Protein AF-A0A6C0K4U2-F1 (afdb_monomer_lite)

Secondary structure (DSSP, 8-state):
-----HHHHHHHHHHHHHHHHHHHHHHHHHHHHHHH----HHHHHHHHHHHHHHHHHHHHHHTSHHHHHHHHHHHHHTT--HHHHHHHHHHHHHHHHHHHHHHHHHHHHHHHHTSPPHHHHHHHHHHHHHHHHHHHHHHHHHHHHS------

pLDDT: mean 81.61, std 10.6, range [43.22, 92.5]

Structure (mmCIF, N/CA/C/O backbone):
data_AF-A0A6C0K4U2-F1
#
_entry.id   AF-A0A6C0K4U2-F1
#
loop_
_atom_site.group_PDB
_atom_site.id
_atom_site.type_symbol
_atom_site.label_atom_id
_atom_site.label_alt_id
_atom_site.label_comp_id
_atom_site.label_asym_id
_atom_site.label_entity_id
_atom_site.label_seq_id
_atom_site.pdbx_PDB_ins_code
_atom_site.Cartn_x
_atom_site.Cartn_y
_atom_site.Cartn_z
_atom_site.occupancy
_atom_site.B_iso_or_equiv
_atom_site.auth_seq_id
_atom_site.auth_comp_id
_atom_site.auth_asym_id
_atom_site.auth_atom_id
_atom_site.pdbx_PDB_model_nu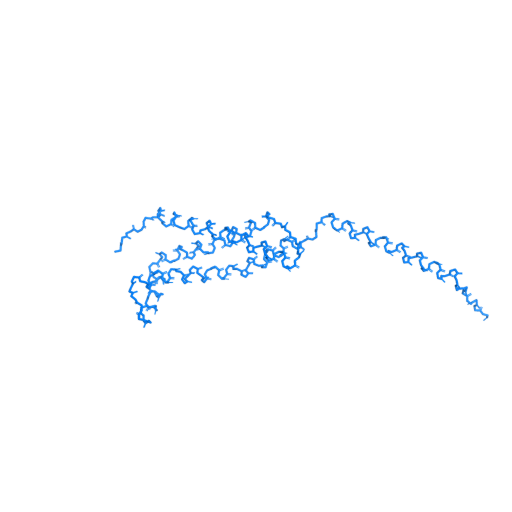m
ATOM 1 N N . MET A 1 1 ? -20.930 -1.351 25.013 1.00 47.12 1 MET A N 1
ATOM 2 C CA . MET A 1 1 ? -20.300 -1.324 23.675 1.00 47.12 1 MET A CA 1
ATOM 3 C C . MET A 1 1 ? -21.421 -1.109 22.679 1.00 47.12 1 MET A C 1
ATOM 5 O O . MET A 1 1 ? -22.232 -2.008 22.510 1.00 47.12 1 MET A O 1
ATOM 9 N N . ASN A 1 2 ? -21.553 0.102 22.137 1.00 47.53 2 ASN A N 1
ATOM 10 C CA . ASN A 1 2 ? -22.604 0.400 21.166 1.00 47.53 2 ASN A CA 1
ATOM 11 C C . ASN A 1 2 ? -22.349 -0.446 19.919 1.00 47.53 2 ASN A C 1
ATOM 13 O O . ASN A 1 2 ? -21.219 -0.481 19.434 1.00 47.53 2 ASN A O 1
ATOM 17 N N . ALA A 1 3 ? -23.369 -1.160 19.447 1.00 55.25 3 ALA A N 1
ATOM 18 C CA . ALA A 1 3 ? -23.303 -1.905 18.202 1.00 55.25 3 ALA A CA 1
ATOM 19 C C . ALA A 1 3 ? -23.019 -0.908 17.071 1.00 55.25 3 ALA A C 1
ATOM 21 O O . ALA A 1 3 ? -23.908 -0.182 16.631 1.00 55.25 3 ALA A O 1
ATOM 22 N N . VAL A 1 4 ? -21.758 -0.816 16.650 1.00 64.75 4 VAL A N 1
ATOM 23 C CA . VAL A 1 4 ? -21.395 -0.064 15.454 1.00 64.75 4 VAL A CA 1
ATOM 24 C C . VAL A 1 4 ? -22.045 -0.806 14.295 1.00 64.75 4 VAL A C 1
ATOM 26 O O . VAL A 1 4 ? -21.757 -1.978 14.058 1.00 64.75 4 VAL A O 1
ATOM 29 N N . SER A 1 5 ? -22.993 -0.147 13.632 1.00 77.75 5 SER A N 1
ATOM 30 C CA . SER A 1 5 ? -23.714 -0.738 12.511 1.00 77.75 5 SER A CA 1
ATOM 31 C C . SER A 1 5 ? -22.734 -1.113 11.401 1.00 77.75 5 SER A C 1
ATOM 33 O O . SER A 1 5 ? -21.769 -0.389 11.142 1.00 77.75 5 SER A O 1
ATOM 35 N N . ILE A 1 6 ? -23.017 -2.208 10.694 1.00 76.19 6 ILE A N 1
ATOM 36 C CA . ILE A 1 6 ? -22.279 -2.624 9.491 1.00 76.19 6 ILE A CA 1
ATOM 37 C C . ILE A 1 6 ? -22.181 -1.456 8.494 1.00 76.19 6 ILE A C 1
ATOM 39 O O . ILE A 1 6 ? -21.144 -1.269 7.862 1.00 76.19 6 ILE A O 1
ATOM 43 N N . ALA A 1 7 ? -23.215 -0.609 8.426 1.00 79.75 7 ALA A N 1
ATOM 44 C CA . ALA A 1 7 ? -23.221 0.594 7.599 1.00 79.75 7 ALA A CA 1
ATOM 45 C C . ALA A 1 7 ? -22.120 1.596 7.991 1.00 79.75 7 ALA A C 1
ATOM 47 O O . ALA A 1 7 ? -21.488 2.186 7.122 1.00 79.75 7 ALA A O 1
ATOM 48 N N . THR A 1 8 ? -21.844 1.767 9.285 1.00 80.75 8 THR A N 1
ATOM 49 C CA . THR A 1 8 ? -20.785 2.661 9.778 1.00 80.75 8 THR A CA 1
ATOM 50 C C . THR A 1 8 ? -19.400 2.085 9.494 1.00 80.75 8 THR A C 1
ATOM 52 O O . THR A 1 8 ? -18.509 2.820 9.075 1.00 80.75 8 THR A O 1
ATOM 55 N N . ILE A 1 9 ? -19.227 0.768 9.654 1.00 80.50 9 ILE A N 1
ATOM 56 C CA . ILE A 1 9 ? -17.968 0.083 9.320 1.00 80.50 9 ILE A CA 1
ATOM 57 C C . ILE A 1 9 ? -17.676 0.230 7.825 1.00 80.50 9 ILE A C 1
ATOM 59 O O . ILE A 1 9 ? -16.553 0.575 7.461 1.00 80.50 9 ILE A O 1
ATOM 63 N N . ALA A 1 10 ? -18.686 0.031 6.975 1.00 82.75 10 ALA A N 1
ATOM 64 C CA . ALA A 1 10 ? -18.567 0.178 5.530 1.00 82.75 10 ALA A CA 1
ATOM 65 C C . ALA A 1 10 ? -18.331 1.636 5.103 1.00 82.75 10 ALA A C 1
ATOM 67 O O . ALA A 1 10 ? -17.493 1.877 4.243 1.00 82.75 10 ALA A O 1
ATOM 68 N N . ALA A 1 11 ? -19.013 2.611 5.714 1.00 86.12 11 ALA A N 1
ATOM 69 C CA . ALA A 1 11 ? -18.851 4.026 5.376 1.00 86.12 11 ALA A CA 1
ATOM 70 C C . ALA A 1 11 ? -17.456 4.554 5.745 1.00 86.12 11 ALA A C 1
ATOM 72 O O . ALA A 1 11 ? -16.776 5.150 4.911 1.00 86.12 11 ALA A O 1
ATOM 73 N N . VAL A 1 12 ? -16.999 4.294 6.976 1.00 86.56 12 VAL A N 1
ATOM 74 C CA . VAL A 1 12 ? -15.66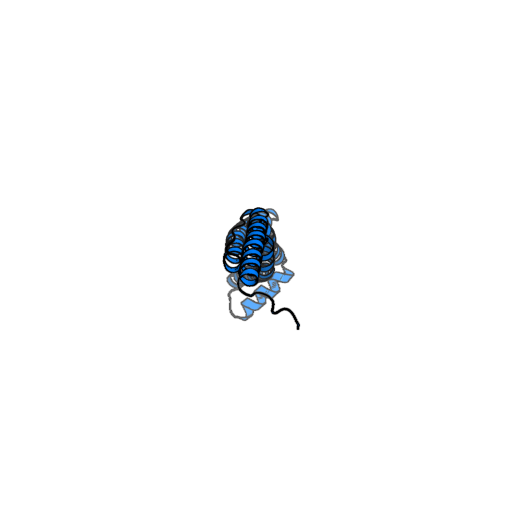1 4.713 7.427 1.00 86.56 12 VAL A CA 1
ATOM 75 C C . VAL A 1 12 ? -14.579 3.931 6.686 1.00 86.56 12 VAL A C 1
ATOM 77 O O . VAL A 1 12 ? -13.611 4.522 6.214 1.00 86.56 12 VAL A O 1
ATOM 80 N N . GLY A 1 13 ? -14.776 2.623 6.504 1.00 86.31 13 GLY A N 1
ATOM 81 C CA . GLY A 1 13 ? -13.874 1.785 5.721 1.00 86.31 13 GLY A CA 1
ATOM 82 C C . GLY A 1 13 ? -13.759 2.263 4.275 1.00 86.31 13 GLY A C 1
ATOM 83 O O . GLY A 1 13 ? -12.653 2.378 3.764 1.00 86.31 13 GLY A O 1
ATOM 84 N N . GLY A 1 14 ? -14.872 2.620 3.634 1.00 88.88 14 GLY A N 1
ATOM 85 C CA . GLY A 1 14 ? -14.881 3.190 2.287 1.00 88.88 14 GLY A CA 1
ATOM 86 C C . GLY A 1 14 ? -14.119 4.514 2.201 1.00 88.88 14 GLY A C 1
ATOM 87 O O . GLY A 1 14 ? -13.352 4.718 1.264 1.00 88.88 14 GLY A O 1
ATOM 88 N N . GLY A 1 15 ? -14.256 5.382 3.209 1.00 90.12 15 GLY A N 1
ATOM 89 C CA . GLY A 1 15 ? -13.468 6.614 3.309 1.00 90.12 15 GLY A CA 1
ATOM 90 C C . GLY A 1 15 ? -11.964 6.351 3.438 1.00 90.12 15 GLY A C 1
ATOM 91 O O . GLY A 1 15 ? -11.169 6.958 2.722 1.00 90.12 15 GLY A O 1
ATOM 92 N N . ILE A 1 16 ? -11.575 5.400 4.295 1.00 89.38 16 ILE A N 1
ATOM 93 C CA . ILE A 1 16 ? -10.180 4.954 4.436 1.00 89.38 16 ILE A CA 1
ATOM 94 C C . ILE A 1 16 ? -9.676 4.399 3.100 1.00 89.38 16 ILE A C 1
ATOM 96 O O . ILE A 1 16 ? -8.624 4.814 2.626 1.00 89.38 16 ILE A O 1
ATOM 100 N N . TYR A 1 17 ? -10.444 3.522 2.454 1.00 91.75 17 TYR A N 1
ATOM 101 C CA . TYR A 1 17 ? -10.087 2.961 1.155 1.00 91.75 17 TYR A CA 1
ATOM 102 C C . TYR A 1 17 ? -9.831 4.057 0.119 1.00 91.75 17 TYR A C 1
ATOM 104 O O . TYR A 1 17 ? -8.793 4.030 -0.527 1.00 91.75 17 TYR A O 1
ATOM 112 N N . LEU A 1 18 ? -10.719 5.048 -0.014 1.00 92.12 18 LEU A N 1
ATOM 113 C CA . LEU A 1 18 ? -10.550 6.133 -0.988 1.00 92.12 18 LEU A CA 1
ATOM 114 C C . LEU A 1 18 ? -9.316 6.998 -0.704 1.00 92.12 18 LEU A C 1
ATOM 116 O O . LEU A 1 18 ? -8.603 7.375 -1.634 1.00 92.12 18 LEU A O 1
ATOM 120 N N . LEU A 1 19 ? -9.041 7.291 0.568 1.00 92.50 19 LEU A N 1
ATOM 121 C CA . LEU A 1 19 ? -7.873 8.076 0.966 1.00 92.50 19 LEU A CA 1
ATOM 122 C C . LEU A 1 19 ? -6.571 7.336 0.638 1.00 92.50 19 LEU A C 1
ATOM 124 O O . LEU A 1 19 ? -5.663 7.904 0.028 1.00 92.50 19 LEU A O 1
ATOM 128 N N . PHE A 1 20 ? -6.493 6.055 0.999 1.00 91.62 20 PHE A N 1
ATOM 129 C CA . PHE A 1 20 ? -5.329 5.228 0.700 1.00 91.62 20 PHE A CA 1
ATOM 130 C C . PHE A 1 20 ? -5.233 4.897 -0.790 1.00 91.62 20 PHE A C 1
ATOM 132 O O . PHE A 1 20 ? -4.142 4.868 -1.333 1.00 91.62 20 PHE A O 1
ATOM 139 N N . PHE A 1 21 ? -6.339 4.753 -1.507 1.00 92.50 21 PHE A N 1
ATOM 140 C CA . PHE A 1 21 ? -6.323 4.624 -2.960 1.00 92.50 21 PHE A CA 1
ATOM 141 C C . PHE A 1 21 ? -5.660 5.842 -3.623 1.00 92.50 21 PHE A C 1
ATOM 143 O O . PHE A 1 21 ? -4.743 5.684 -4.427 1.00 92.50 21 PHE A O 1
ATOM 150 N N . GLY A 1 22 ? -6.042 7.061 -3.225 1.00 91.94 22 GLY A N 1
ATOM 151 C CA . GLY A 1 22 ? -5.425 8.290 -3.735 1.00 91.94 22 GLY A CA 1
ATOM 152 C C . GLY A 1 22 ? -3.927 8.389 -3.423 1.00 91.94 22 GLY A C 1
ATOM 153 O O . GLY A 1 22 ? -3.126 8.683 -4.312 1.00 91.94 22 GLY A O 1
ATOM 154 N N . LEU A 1 23 ? -3.529 8.083 -2.183 1.00 92.44 23 LEU A N 1
ATOM 155 C CA . LEU A 1 23 ? -2.111 8.023 -1.800 1.00 92.44 23 LEU A CA 1
ATOM 156 C C . LEU A 1 23 ? -1.351 6.933 -2.567 1.00 92.44 23 LEU A C 1
ATOM 158 O O . LEU A 1 23 ? -0.212 7.144 -2.973 1.00 92.44 23 LEU A O 1
ATOM 162 N N . GLY A 1 24 ? -1.989 5.788 -2.805 1.00 89.94 24 GLY A N 1
ATOM 163 C CA . GLY A 1 24 ? -1.425 4.661 -3.536 1.00 89.94 24 GLY A CA 1
ATOM 164 C C . GLY A 1 24 ? -1.089 5.021 -4.975 1.00 89.94 24 GLY A C 1
ATOM 165 O O . GLY A 1 24 ? -0.020 4.649 -5.448 1.00 89.94 24 GLY A O 1
ATOM 166 N N . ILE A 1 25 ? -1.942 5.808 -5.641 1.00 91.38 25 ILE A N 1
ATOM 167 C CA . ILE A 1 25 ? -1.667 6.319 -6.992 1.00 91.38 25 ILE A CA 1
ATOM 168 C C . ILE A 1 25 ? -0.409 7.189 -6.971 1.00 91.38 25 ILE A C 1
ATOM 170 O O . ILE A 1 25 ? 0.490 6.991 -7.787 1.00 91.38 25 ILE A O 1
ATOM 174 N N . ALA A 1 26 ? -0.316 8.123 -6.020 1.00 91.31 26 ALA A N 1
ATOM 175 C CA . ALA A 1 26 ? 0.845 8.999 -5.900 1.00 91.31 26 ALA A CA 1
ATOM 176 C C . ALA A 1 26 ? 2.137 8.202 -5.647 1.00 91.31 26 ALA A C 1
ATOM 178 O O . ALA A 1 26 ? 3.155 8.468 -6.286 1.00 91.31 26 ALA A O 1
ATOM 179 N N . TYR A 1 27 ? 2.093 7.190 -4.772 1.00 90.19 27 TYR A N 1
ATOM 180 C CA . TYR A 1 27 ? 3.238 6.316 -4.509 1.00 90.19 27 TYR A CA 1
ATOM 181 C C . TYR A 1 27 ? 3.612 5.449 -5.712 1.00 90.19 27 TYR A C 1
ATOM 183 O O . TYR A 1 27 ? 4.790 5.376 -6.052 1.00 90.19 27 TYR A O 1
ATOM 191 N N . ALA A 1 28 ? 2.642 4.829 -6.386 1.00 88.31 28 ALA A N 1
ATOM 192 C CA . ALA A 1 28 ? 2.889 4.012 -7.572 1.00 88.31 28 ALA A CA 1
ATOM 193 C C . ALA A 1 28 ? 3.543 4.835 -8.691 1.00 88.31 28 ALA A C 1
ATOM 195 O O . ALA A 1 28 ? 4.549 4.413 -9.264 1.00 88.31 28 ALA A O 1
ATOM 196 N N . ILE A 1 29 ? 3.037 6.050 -8.930 1.00 88.06 29 ILE A N 1
ATOM 197 C CA . ILE A 1 29 ? 3.632 6.998 -9.875 1.00 88.06 29 ILE A CA 1
ATOM 198 C C . ILE A 1 29 ? 5.059 7.353 -9.446 1.00 88.06 29 ILE A C 1
ATOM 20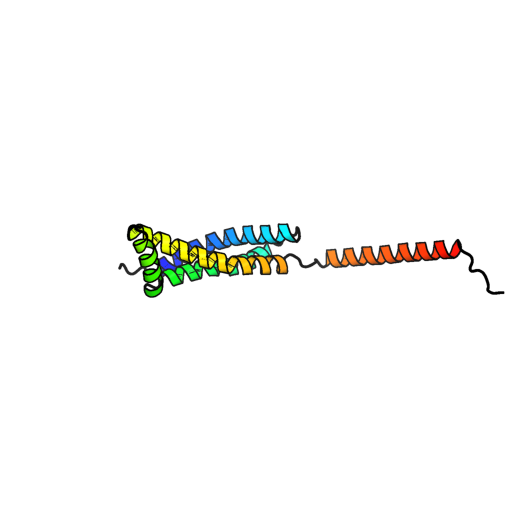0 O O . ILE A 1 29 ? 5.979 7.245 -10.254 1.00 88.06 29 ILE A O 1
ATOM 204 N N . ALA A 1 30 ? 5.272 7.711 -8.178 1.00 89.44 30 ALA A N 1
ATOM 205 C CA . ALA A 1 30 ? 6.598 8.058 -7.674 1.00 89.44 30 ALA A CA 1
ATOM 206 C C . ALA A 1 30 ? 7.611 6.911 -7.842 1.00 89.44 30 ALA A C 1
ATOM 208 O O . ALA A 1 30 ? 8.722 7.157 -8.309 1.00 89.44 30 ALA A O 1
ATOM 209 N N . PHE A 1 31 ? 7.225 5.667 -7.535 1.00 87.75 31 PHE A N 1
ATOM 210 C CA . PHE A 1 31 ? 8.085 4.490 -7.700 1.00 87.75 31 PHE A CA 1
ATOM 211 C C . PHE A 1 31 ? 8.399 4.196 -9.171 1.00 87.75 31 PHE A C 1
ATOM 213 O O . PHE A 1 31 ? 9.554 3.943 -9.514 1.00 87.75 31 PHE A O 1
ATOM 220 N N . SER A 1 32 ? 7.400 4.271 -10.055 1.00 86.00 32 SER A N 1
ATOM 221 C CA . SER A 1 32 ? 7.614 4.088 -11.498 1.00 86.00 32 SER A CA 1
ATOM 222 C C . SER A 1 32 ? 8.528 5.163 -12.098 1.00 86.00 32 SER A C 1
ATOM 224 O O . SER A 1 32 ? 9.405 4.862 -12.914 1.00 86.00 32 SER A O 1
ATOM 226 N N . PHE A 1 33 ? 8.389 6.408 -11.635 1.00 86.38 33 PHE A N 1
ATOM 227 C CA . PHE A 1 33 ? 9.191 7.530 -12.101 1.00 86.38 33 PHE A CA 1
ATOM 228 C C . PHE A 1 33 ? 10.637 7.449 -11.602 1.00 86.38 33 PHE A C 1
ATOM 230 O O . PHE A 1 33 ? 11.557 7.705 -12.377 1.00 86.38 33 PHE A O 1
ATOM 237 N N . SER A 1 34 ? 10.861 7.057 -10.342 1.00 87.19 34 SER A N 1
ATOM 238 C CA . SER A 1 34 ? 12.213 6.952 -9.780 1.00 87.19 34 SER A CA 1
ATOM 239 C C . SER A 1 34 ? 13.055 5.850 -10.420 1.00 87.19 34 SER A C 1
ATOM 241 O O . SER A 1 34 ? 14.263 6.013 -10.539 1.00 87.19 34 SER A O 1
ATOM 243 N N . GLU A 1 35 ? 12.433 4.736 -10.815 1.00 85.19 35 GLU A N 1
ATOM 244 C CA . GLU A 1 35 ? 13.156 3.566 -11.335 1.00 85.19 35 GLU A CA 1
ATOM 245 C C . GLU A 1 35 ? 13.280 3.593 -12.865 1.00 85.19 35 GLU A C 1
ATOM 247 O O . GLU A 1 35 ? 14.314 3.214 -13.409 1.00 85.19 35 GLU A O 1
ATOM 252 N N . CYS A 1 36 ? 12.240 4.049 -13.573 1.00 82.56 36 CYS A N 1
ATOM 253 C CA . CYS A 1 36 ? 12.160 3.918 -15.033 1.00 82.56 36 CYS A CA 1
ATOM 254 C C . CYS A 1 36 ? 11.758 5.198 -15.765 1.00 82.56 36 CYS A C 1
ATOM 256 O O . CYS A 1 36 ? 11.640 5.168 -16.987 1.00 82.56 36 CYS A O 1
ATOM 258 N N . GLN A 1 37 ? 11.533 6.308 -15.048 1.00 83.00 37 GLN A N 1
ATOM 259 C CA . GLN A 1 37 ? 11.127 7.607 -15.612 1.00 83.00 37 GLN A CA 1
ATOM 260 C C . GLN A 1 37 ? 9.892 7.542 -16.528 1.00 83.00 37 GLN A C 1
ATOM 262 O O . GLN A 1 37 ? 9.666 8.429 -17.351 1.00 83.00 37 GLN A O 1
ATOM 267 N N . LYS A 1 38 ? 9.066 6.503 -16.365 1.00 78.56 38 LYS A N 1
ATOM 268 C CA . LYS A 1 38 ? 7.820 6.306 -17.103 1.00 78.56 38 LYS A CA 1
ATOM 269 C C . LYS A 1 38 ? 6.627 6.568 -16.208 1.00 78.56 38 LYS A C 1
ATOM 271 O O . LYS A 1 38 ? 6.641 6.235 -15.027 1.00 78.56 38 LYS A O 1
ATOM 276 N N . LEU A 1 39 ? 5.592 7.144 -16.807 1.00 81.44 39 LEU A N 1
ATOM 277 C CA . LEU A 1 39 ? 4.316 7.415 -16.164 1.00 81.44 39 LEU A CA 1
ATOM 278 C C . LEU A 1 39 ? 3.255 6.547 -16.831 1.00 81.44 39 LEU A C 1
ATOM 280 O O . LEU A 1 39 ? 2.868 6.807 -17.968 1.00 81.44 39 LEU A O 1
ATOM 284 N N . ASP A 1 40 ? 2.779 5.532 -16.119 1.00 82.00 40 ASP A N 1
ATOM 285 C CA . ASP A 1 40 ? 1.602 4.769 -16.522 1.00 82.00 40 ASP A CA 1
ATOM 286 C C . ASP A 1 40 ? 0.534 4.887 -15.435 1.00 82.00 40 ASP A C 1
ATOM 288 O O . ASP A 1 40 ? 0.557 4.218 -14.402 1.00 82.00 40 ASP A O 1
ATOM 292 N N . VAL A 1 41 ? -0.400 5.808 -15.668 1.00 82.38 41 VAL A N 1
ATOM 293 C CA . VAL A 1 41 ? -1.480 6.121 -14.727 1.00 82.38 41 VAL A CA 1
ATOM 294 C C . VAL A 1 41 ? -2.454 4.949 -14.603 1.00 82.38 41 VAL A C 1
ATOM 296 O O . VAL A 1 41 ? -3.015 4.737 -13.531 1.00 82.38 41 VAL A O 1
ATOM 299 N N . ASN A 1 42 ? -2.644 4.163 -15.666 1.00 85.50 42 ASN A N 1
ATOM 300 C CA . ASN A 1 42 ? -3.632 3.091 -15.663 1.00 85.50 42 ASN A CA 1
ATOM 301 C C . ASN A 1 42 ? -3.168 1.915 -14.794 1.00 85.50 42 ASN A C 1
ATOM 303 O O . ASN A 1 42 ? -3.917 1.441 -13.938 1.00 85.50 42 ASN A O 1
ATOM 307 N N . SER A 1 43 ? -1.905 1.500 -14.937 1.00 84.00 43 SER A N 1
ATOM 308 C CA . SER A 1 43 ? -1.330 0.500 -14.031 1.00 84.00 43 SER A CA 1
ATOM 309 C C . SER A 1 43 ? -1.182 1.037 -12.605 1.00 84.00 43 SER A C 1
ATOM 311 O O . SER A 1 43 ? -1.523 0.327 -11.660 1.00 84.00 43 SER A O 1
ATOM 313 N N . ALA A 1 44 ? -0.804 2.308 -12.423 1.00 86.56 44 ALA A N 1
ATOM 314 C CA . ALA A 1 44 ? -0.750 2.927 -11.097 1.00 86.56 44 ALA A CA 1
ATOM 315 C C . ALA A 1 44 ? -2.108 2.900 -10.371 1.00 86.56 44 ALA A C 1
ATOM 317 O O . ALA A 1 44 ? -2.155 2.614 -9.176 1.00 86.56 44 ALA A O 1
ATOM 318 N N . MET A 1 45 ? -3.218 3.143 -11.076 1.00 87.81 45 MET A N 1
ATOM 319 C CA . MET A 1 45 ? -4.566 3.037 -10.506 1.00 87.81 45 MET A CA 1
ATOM 320 C C . MET A 1 45 ? -4.918 1.602 -10.107 1.00 87.81 45 MET A C 1
ATOM 322 O O . MET A 1 45 ? -5.486 1.389 -9.036 1.00 87.81 45 MET A O 1
ATOM 326 N N . GLN A 1 46 ? -4.584 0.613 -10.937 1.00 89.62 46 GLN A N 1
ATOM 327 C CA . GLN A 1 46 ? -4.880 -0.788 -10.639 1.00 89.62 46 GLN A CA 1
ATOM 328 C C . GLN A 1 46 ? -4.106 -1.283 -9.411 1.00 89.62 46 GLN A C 1
ATOM 330 O O . GLN A 1 46 ? -4.683 -1.904 -8.518 1.00 89.62 46 GLN A O 1
ATOM 335 N N . GLU A 1 47 ? -2.818 -0.961 -9.327 1.00 88.62 47 GLU A N 1
ATOM 336 C CA . GLU A 1 47 ? -1.978 -1.346 -8.193 1.00 88.62 47 GLU A CA 1
ATOM 337 C C . GLU A 1 47 ? -2.360 -0.587 -6.914 1.00 88.62 47 GLU A C 1
ATOM 339 O O . GLU A 1 47 ? -2.400 -1.164 -5.824 1.00 88.62 47 GLU A O 1
ATOM 344 N N . ALA A 1 48 ? -2.752 0.685 -7.032 1.00 88.00 48 ALA A N 1
ATOM 345 C CA . ALA A 1 48 ? -3.282 1.456 -5.913 1.00 88.00 48 ALA A CA 1
ATOM 346 C C . ALA A 1 48 ? -4.608 0.895 -5.376 1.00 88.00 48 ALA A C 1
ATOM 348 O O . ALA A 1 48 ? -4.841 0.946 -4.168 1.00 88.00 48 ALA A O 1
ATOM 349 N N . ALA A 1 49 ? -5.466 0.336 -6.239 1.00 90.06 49 ALA A N 1
ATOM 350 C CA . ALA A 1 49 ? -6.698 -0.331 -5.815 1.00 90.06 49 ALA A CA 1
ATOM 351 C C . ALA A 1 49 ? -6.392 -1.568 -4.962 1.00 90.06 49 ALA A C 1
ATOM 353 O O . ALA A 1 49 ? -6.967 -1.737 -3.885 1.00 90.06 49 ALA A O 1
ATOM 354 N N . TRP A 1 50 ? -5.431 -2.391 -5.393 1.00 88.75 50 TRP A N 1
ATOM 355 C CA . TRP A 1 50 ? -4.967 -3.535 -4.608 1.00 88.75 50 TRP A CA 1
ATOM 356 C C . TRP A 1 50 ? -4.332 -3.112 -3.289 1.00 88.75 50 TRP A C 1
ATOM 358 O O . TRP A 1 50 ? -4.618 -3.710 -2.252 1.00 88.75 50 TRP A O 1
ATOM 368 N N . TRP A 1 51 ? -3.523 -2.053 -3.297 1.00 91.56 51 TRP A N 1
ATOM 369 C CA . TRP A 1 51 ? -2.927 -1.529 -2.075 1.00 91.56 51 TRP A CA 1
ATOM 370 C C . TRP A 1 51 ? -3.969 -0.976 -1.100 1.00 91.56 51 TRP A C 1
ATOM 372 O O . TRP A 1 51 ? -3.899 -1.280 0.087 1.00 91.56 51 TRP A O 1
ATOM 382 N N . GLY A 1 52 ? -4.971 -0.237 -1.584 1.00 88.44 52 GLY A N 1
ATOM 383 C CA . GLY A 1 52 ? -6.047 0.330 -0.764 1.00 88.44 52 GLY A CA 1
ATOM 384 C C . GLY A 1 52 ? -6.889 -0.721 -0.029 1.00 88.44 52 GLY A C 1
ATOM 385 O O . GLY A 1 52 ? -7.447 -0.434 1.034 1.00 88.44 52 GLY A O 1
ATOM 386 N N . LEU A 1 53 ? -6.932 -1.964 -0.524 1.00 89.62 53 LEU A N 1
ATOM 387 C CA . LEU A 1 53 ? -7.598 -3.073 0.166 1.00 89.62 53 LEU A CA 1
ATOM 388 C C . LEU A 1 53 ? -6.894 -3.485 1.466 1.00 89.62 53 LEU A C 1
ATOM 390 O O . LEU A 1 53 ? -7.567 -3.956 2.381 1.00 89.62 53 LEU A O 1
ATOM 394 N N . TYR A 1 54 ? -5.580 -3.286 1.596 1.00 89.94 54 TYR A N 1
ATOM 395 C CA . TYR A 1 54 ? -4.843 -3.622 2.820 1.00 89.94 54 TYR A CA 1
ATOM 396 C C . TYR A 1 54 ? -5.299 -2.801 4.040 1.00 89.94 54 TYR A C 1
ATOM 398 O O . TYR A 1 54 ? -5.720 -3.406 5.030 1.00 89.94 54 TYR A O 1
ATOM 406 N N . PRO A 1 55 ? -5.274 -1.452 4.019 1.00 89.06 55 PRO A N 1
ATOM 407 C CA . PRO A 1 55 ? -5.773 -0.652 5.132 1.00 89.06 55 PRO A CA 1
ATOM 408 C C . PRO A 1 55 ? -7.281 -0.837 5.335 1.00 89.06 55 PRO A C 1
ATOM 410 O O . PRO A 1 55 ? -7.735 -0.830 6.477 1.00 89.06 55 PRO A O 1
ATOM 413 N N . PHE A 1 56 ? -8.058 -1.094 4.275 1.00 89.06 56 PHE A N 1
ATOM 414 C CA . PHE A 1 56 ? -9.472 -1.456 4.415 1.00 89.06 56 PHE A CA 1
ATOM 415 C C . PHE A 1 56 ? -9.660 -2.760 5.204 1.00 89.06 56 PHE A C 1
ATOM 417 O O . PHE A 1 56 ? -10.442 -2.809 6.153 1.00 89.06 56 P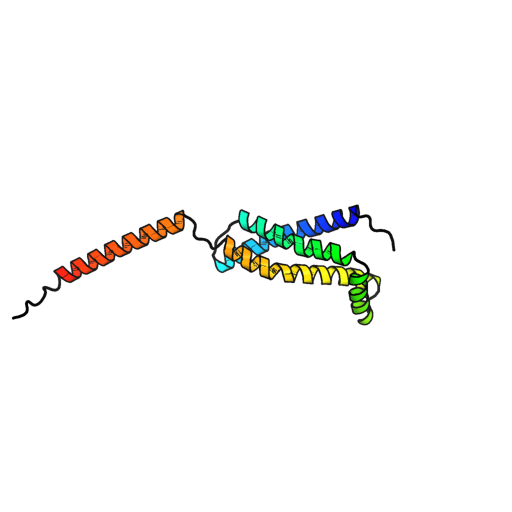HE A O 1
ATOM 424 N N . ALA A 1 57 ? -8.908 -3.810 4.872 1.00 87.94 57 ALA A N 1
ATOM 425 C CA . ALA A 1 57 ? -8.923 -5.058 5.625 1.00 87.94 57 ALA A CA 1
ATOM 426 C C . ALA A 1 57 ? -8.464 -4.832 7.075 1.00 87.94 57 ALA A C 1
ATOM 428 O O . ALA A 1 57 ? -9.113 -5.311 8.002 1.00 87.94 57 ALA A O 1
ATOM 429 N N . GLY A 1 58 ? -7.410 -4.036 7.291 1.00 87.06 58 GLY A N 1
ATOM 430 C CA . GLY A 1 58 ? -6.952 -3.626 8.625 1.00 87.06 58 GLY A CA 1
ATOM 431 C C . GLY A 1 58 ? -8.043 -2.925 9.448 1.00 87.06 58 GLY A C 1
ATOM 432 O O . GLY A 1 58 ? -8.229 -3.223 10.630 1.00 87.06 58 GLY A O 1
ATOM 433 N N . TRP A 1 59 ? -8.835 -2.055 8.817 1.00 87.75 59 TRP A N 1
ATOM 434 C CA . TRP A 1 59 ? -10.011 -1.439 9.434 1.00 87.75 59 TRP A CA 1
ATOM 435 C C . TRP A 1 59 ? -11.077 -2.475 9.820 1.00 87.75 59 TRP A C 1
ATOM 437 O O . TRP A 1 59 ? -11.621 -2.436 10.922 1.00 87.75 59 TRP A O 1
ATOM 447 N N . VAL A 1 60 ? -11.352 -3.458 8.965 1.00 86.12 60 VAL A N 1
ATOM 448 C CA . VAL A 1 60 ? -12.296 -4.536 9.300 1.00 86.12 60 VAL A CA 1
ATOM 449 C C . VAL A 1 60 ? -11.775 -5.384 10.471 1.00 86.12 60 VAL A C 1
ATOM 451 O O . VAL A 1 60 ? -12.528 -5.664 11.404 1.00 86.12 60 VAL A O 1
ATOM 454 N N . PHE A 1 61 ? -10.484 -5.728 10.490 1.00 84.62 61 PHE A N 1
ATOM 455 C CA . PHE A 1 61 ? -9.877 -6.521 11.567 1.00 84.62 61 PHE A CA 1
ATOM 456 C C . PHE A 1 61 ? -9.890 -5.813 12.923 1.00 84.62 61 PHE A C 1
ATOM 458 O O . PHE A 1 61 ? -10.108 -6.455 13.949 1.00 84.62 61 PHE A O 1
ATOM 465 N N . THR A 1 62 ? -9.709 -4.494 12.954 1.00 82.94 62 THR A N 1
ATOM 466 C CA . THR A 1 62 ? -9.766 -3.715 14.205 1.00 82.94 62 THR A CA 1
ATOM 467 C C . THR A 1 62 ? -11.178 -3.587 14.781 1.00 82.94 62 THR A C 1
ATOM 469 O O . THR A 1 62 ? -11.336 -3.328 15.974 1.00 82.94 62 THR A O 1
ATOM 472 N N . ASN A 1 63 ? -12.218 -3.837 13.979 1.00 81.62 63 ASN A N 1
ATOM 473 C CA . ASN A 1 63 ? -13.590 -3.957 14.474 1.00 81.62 63 ASN A CA 1
ATOM 474 C C . ASN A 1 63 ? -13.866 -5.320 15.141 1.00 81.62 63 ASN A C 1
ATOM 476 O O . ASN A 1 63 ? -14.891 -5.474 15.807 1.00 81.62 63 ASN A O 1
ATOM 480 N N . ILE A 1 64 ? -12.951 -6.295 15.036 1.00 83.06 64 ILE A N 1
ATOM 481 C CA . ILE A 1 64 ? -13.040 -7.566 15.761 1.00 83.06 64 ILE A CA 1
ATOM 482 C C . ILE A 1 64 ? -12.516 -7.351 17.191 1.00 83.06 64 ILE A C 1
ATOM 484 O O . ILE A 1 64 ? -11.317 -7.119 17.386 1.00 83.06 64 ILE A O 1
ATOM 488 N N . PRO A 1 65 ? -13.371 -7.471 18.225 1.00 75.81 65 PRO A N 1
ATOM 489 C CA . PRO A 1 65 ? -13.014 -7.093 19.592 1.00 75.81 65 PRO A CA 1
ATOM 490 C C . PRO A 1 65 ? -11.838 -7.904 20.147 1.00 75.81 65 PRO A C 1
ATOM 492 O O . PRO A 1 65 ? -11.021 -7.367 20.886 1.00 75.81 65 PRO A O 1
ATOM 495 N N . TYR A 1 66 ? -11.701 -9.172 19.751 1.00 80.19 66 TYR A N 1
ATOM 496 C CA . TYR A 1 66 ? -10.610 -10.033 20.211 1.00 80.19 66 TYR A CA 1
ATOM 497 C C . TYR A 1 66 ? -9.221 -9.514 19.810 1.00 80.19 66 TYR A C 1
ATOM 499 O O . TYR A 1 66 ? -8.296 -9.548 20.616 1.00 80.19 66 TYR A O 1
ATOM 507 N N . VAL A 1 67 ? -9.086 -9.009 18.580 1.00 76.81 67 VAL A N 1
ATOM 508 C CA . VAL A 1 67 ? -7.819 -8.483 18.053 1.00 76.81 67 VAL A CA 1
ATOM 509 C C . VAL A 1 67 ? -7.526 -7.127 18.686 1.00 76.81 67 VAL A C 1
ATOM 511 O O . VAL A 1 67 ? -6.443 -6.906 19.223 1.00 76.81 67 VAL A O 1
ATOM 514 N N . ARG A 1 68 ? -8.525 -6.241 18.696 1.00 79.75 68 ARG A N 1
ATOM 515 C CA . ARG A 1 68 ? -8.396 -4.876 19.210 1.00 79.75 68 ARG A CA 1
ATOM 516 C C . ARG A 1 68 ? -8.011 -4.819 20.690 1.00 79.75 68 ARG A C 1
ATOM 518 O O . ARG A 1 68 ? -7.128 -4.051 21.054 1.00 79.75 68 ARG A O 1
ATOM 525 N N . ILE A 1 69 ? -8.606 -5.666 21.532 1.00 84.81 69 ILE A N 1
ATOM 526 C CA . ILE A 1 69 ? -8.352 -5.663 22.983 1.00 84.81 69 ILE A CA 1
ATOM 527 C C . ILE A 1 69 ? -6.872 -5.911 23.315 1.00 84.81 69 ILE A C 1
ATOM 529 O O . ILE A 1 69 ? -6.382 -5.385 24.313 1.00 84.81 69 ILE A O 1
ATOM 533 N N . GLN A 1 70 ? -6.146 -6.690 22.507 1.00 86.56 70 GLN A N 1
ATOM 534 C CA . GLN A 1 70 ? -4.723 -6.948 22.759 1.00 86.56 70 GLN A CA 1
ATOM 535 C C . GLN A 1 70 ? -3.878 -5.690 22.538 1.00 86.56 70 GLN A C 1
ATOM 537 O O . GLN A 1 70 ? -3.023 -5.367 23.363 1.00 86.56 70 GLN A O 1
ATOM 542 N N . PHE A 1 71 ? -4.162 -4.945 21.468 1.00 84.06 71 PHE A N 1
ATOM 543 C CA . PHE A 1 71 ? -3.476 -3.688 21.180 1.00 84.06 71 PHE A CA 1
ATOM 544 C C . PHE A 1 71 ? -3.880 -2.581 22.161 1.00 84.06 71 PHE A C 1
ATOM 546 O O . PHE A 1 71 ? -3.011 -1.863 22.648 1.00 84.06 71 PHE A O 1
ATOM 553 N N . ASP A 1 72 ? -5.161 -2.485 22.527 1.00 85.75 72 ASP A N 1
ATOM 554 C CA . ASP A 1 72 ? -5.635 -1.517 23.526 1.00 85.75 72 ASP A CA 1
ATOM 555 C C . ASP A 1 72 ? -4.908 -1.726 24.867 1.00 85.75 72 ASP A C 1
ATOM 557 O O . ASP A 1 72 ? -4.374 -0.780 25.446 1.00 85.75 72 ASP A O 1
ATOM 561 N N . LYS A 1 73 ? -4.803 -2.980 25.336 1.00 87.06 73 LYS A N 1
ATOM 562 C CA . LYS A 1 73 ? -4.080 -3.325 26.573 1.00 87.06 73 LYS A CA 1
ATOM 563 C C . LYS A 1 73 ? -2.598 -2.977 26.511 1.00 87.06 73 LYS A C 1
ATOM 565 O O . LYS A 1 73 ? -2.052 -2.531 27.517 1.00 87.06 73 LYS A O 1
ATOM 570 N N . PHE A 1 74 ? -1.960 -3.176 25.359 1.00 88.12 74 PHE A N 1
ATOM 571 C CA . PHE A 1 74 ? -0.564 -2.803 25.159 1.00 88.12 74 PHE A CA 1
ATOM 572 C C . PHE A 1 74 ? -0.366 -1.301 25.391 1.00 88.12 74 PHE A C 1
ATOM 574 O O . PHE A 1 74 ? 0.440 -0.924 26.233 1.00 88.12 74 PHE A O 1
ATOM 581 N N . PHE A 1 75 ? -1.152 -0.436 24.745 1.00 87.31 75 PHE A N 1
ATOM 582 C CA . PHE A 1 75 ? -1.003 1.016 24.915 1.00 87.31 75 PHE A CA 1
ATOM 583 C C . PHE A 1 75 ? -1.434 1.516 26.302 1.00 87.31 75 PHE A C 1
ATOM 585 O O . PHE A 1 75 ? -0.812 2.433 26.839 1.00 87.31 75 PHE A O 1
ATOM 592 N N . ILE A 1 76 ? -2.433 0.884 26.925 1.00 89.94 76 ILE A N 1
ATOM 593 C CA . ILE A 1 76 ? -2.815 1.171 28.317 1.00 89.94 76 ILE A CA 1
ATOM 594 C C . ILE A 1 76 ? -1.668 0.830 29.281 1.00 89.94 76 ILE A C 1
ATOM 596 O O . ILE A 1 76 ? -1.410 1.590 30.213 1.00 89.94 76 ILE A O 1
ATOM 600 N N . MET A 1 77 ? -0.933 -0.265 29.045 1.00 90.62 77 MET A N 1
ATOM 601 C CA . MET A 1 77 ? 0.231 -0.642 29.861 1.00 90.62 77 MET A CA 1
ATOM 602 C C . MET A 1 77 ? 1.334 0.427 29.837 1.00 90.62 77 MET A C 1
ATOM 604 O O . MET A 1 77 ? 2.023 0.612 30.835 1.00 90.62 77 MET A O 1
ATOM 608 N N . PHE A 1 78 ? 1.458 1.178 28.740 1.00 89.62 78 PHE A N 1
ATOM 609 C CA . PHE A 1 78 ? 2.388 2.306 28.617 1.00 89.62 78 PHE A CA 1
ATOM 610 C C . PHE A 1 78 ? 1.848 3.630 29.190 1.00 89.62 78 PHE A C 1
ATOM 612 O O . PHE A 1 78 ? 2.441 4.684 28.969 1.00 89.62 78 PHE A O 1
ATOM 619 N N . GLY A 1 79 ? 0.747 3.596 29.948 1.00 88.62 79 GLY A N 1
ATOM 620 C CA . GLY A 1 79 ? 0.214 4.758 30.666 1.00 88.62 79 GLY A CA 1
ATOM 621 C C . GLY A 1 79 ? -0.731 5.637 29.846 1.00 88.62 79 GLY A C 1
ATOM 622 O O . GLY A 1 79 ? -1.047 6.751 30.262 1.00 88.62 79 GLY A O 1
ATOM 623 N N . MET A 1 80 ? -1.197 5.161 28.689 1.00 89.69 80 MET A N 1
ATOM 624 C CA . MET A 1 80 ? -2.172 5.885 27.877 1.00 89.69 80 MET A CA 1
ATOM 625 C C . MET A 1 80 ? -3.587 5.747 28.456 1.00 89.69 80 MET A C 1
ATOM 627 O O . MET A 1 80 ? -3.966 4.690 28.964 1.00 89.69 80 MET A O 1
ATOM 631 N N . SER A 1 81 ? -4.399 6.806 28.357 1.00 91.00 81 SER A N 1
ATOM 632 C CA . SER A 1 81 ? -5.815 6.729 28.732 1.00 91.00 81 SER A CA 1
ATOM 633 C C . SER A 1 81 ? -6.550 5.721 27.840 1.00 91.00 81 SER A C 1
ATOM 635 O O . SER A 1 81 ? -6.208 5.544 26.669 1.00 91.00 81 SER A O 1
ATOM 637 N N . SER A 1 82 ? -7.585 5.067 28.377 1.00 84.94 82 SER A N 1
ATOM 638 C CA . SER A 1 82 ? -8.337 4.043 27.636 1.00 84.94 82 SER A CA 1
ATOM 639 C C . SER A 1 82 ? -8.943 4.570 26.333 1.00 84.94 82 SER A C 1
ATOM 641 O O . SER A 1 82 ? -9.100 3.800 25.392 1.00 84.94 82 SER A O 1
ATOM 643 N N . GLU A 1 83 ? -9.306 5.849 26.272 1.00 85.81 83 GLU A N 1
ATOM 644 C CA . GLU A 1 83 ? -9.887 6.455 25.073 1.00 85.81 83 GLU A CA 1
ATOM 645 C C . GLU A 1 83 ? -8.824 6.708 23.998 1.00 85.81 83 GLU A C 1
ATOM 647 O O . GLU A 1 83 ? -9.015 6.348 22.836 1.00 85.81 83 GLU A O 1
ATOM 652 N N . THR A 1 84 ? -7.665 7.246 24.383 1.00 85.88 84 THR A N 1
ATOM 653 C CA . THR A 1 84 ? -6.564 7.488 23.445 1.00 85.88 84 THR A CA 1
ATOM 654 C C . THR A 1 84 ? -5.946 6.174 22.965 1.00 85.88 84 THR A C 1
ATOM 656 O O . THR A 1 84 ? -5.640 6.041 21.782 1.00 85.88 84 THR A O 1
ATOM 659 N N . ALA A 1 85 ? -5.838 5.169 23.840 1.00 86.50 85 ALA A N 1
ATOM 660 C CA . ALA A 1 85 ? -5.299 3.850 23.507 1.00 86.50 85 ALA A CA 1
ATOM 661 C C . ALA A 1 85 ? -6.085 3.159 22.386 1.00 86.50 85 ALA A C 1
ATOM 663 O O . ALA A 1 85 ? -5.486 2.533 21.516 1.00 86.50 85 ALA A O 1
ATOM 664 N N . VAL A 1 86 ? -7.408 3.336 22.372 1.00 84.44 86 VAL A N 1
ATOM 665 C CA . VAL A 1 86 ? -8.286 2.817 21.321 1.00 84.44 86 VAL A CA 1
ATOM 666 C C . VAL A 1 86 ? -7.967 3.450 19.969 1.00 84.44 86 VAL A C 1
ATOM 668 O O . VAL A 1 86 ? -7.794 2.750 18.979 1.00 84.44 86 VAL A O 1
ATOM 671 N N . TRP A 1 87 ? -7.880 4.776 19.894 1.00 83.69 87 TRP A N 1
ATOM 672 C CA . TRP A 1 87 ? -7.600 5.446 18.621 1.00 83.69 87 TRP A CA 1
ATOM 673 C C . TRP A 1 87 ? -6.186 5.164 18.112 1.00 83.69 87 TRP A C 1
ATOM 675 O O . TRP A 1 87 ? -5.978 4.984 16.911 1.00 83.69 87 TRP A O 1
ATOM 685 N N . VAL A 1 88 ? -5.222 5.068 19.026 1.00 87.62 88 VAL A N 1
ATOM 686 C CA . VAL A 1 88 ? -3.837 4.734 18.688 1.00 87.62 88 VAL A CA 1
ATOM 687 C C . VAL A 1 88 ? -3.716 3.289 18.212 1.00 87.62 88 VAL A C 1
ATOM 689 O O . VAL A 1 88 ? -3.020 3.042 17.229 1.00 87.62 88 VAL A O 1
ATOM 692 N N . SER A 1 89 ? -4.427 2.338 18.823 1.00 85.44 89 SER A N 1
ATOM 693 C CA . SER A 1 89 ? -4.426 0.946 18.365 1.00 85.44 89 SER A CA 1
ATOM 694 C C . SER A 1 89 ? -5.031 0.800 16.966 1.00 85.44 89 SER A C 1
ATOM 696 O O . SER A 1 89 ? -4.456 0.105 16.125 1.00 85.44 89 SER A O 1
ATOM 698 N N . PHE A 1 90 ? -6.122 1.522 16.674 1.00 85.31 90 PHE A N 1
ATOM 699 C CA . PHE A 1 90 ? -6.700 1.605 15.330 1.00 85.31 90 PHE A CA 1
ATOM 700 C C . PHE A 1 90 ? -5.674 2.099 14.309 1.00 85.31 90 PHE A C 1
ATOM 702 O O . PHE A 1 90 ? -5.434 1.436 13.297 1.00 85.31 90 PHE A O 1
ATOM 709 N N . GLY A 1 91 ? -5.039 3.240 14.592 1.00 85.62 91 GLY A N 1
ATOM 710 C CA . GLY A 1 91 ? -4.017 3.819 13.722 1.00 85.62 91 GLY A CA 1
ATOM 711 C C . GLY A 1 91 ? -2.815 2.893 13.530 1.00 85.62 91 GLY A C 1
ATOM 712 O O . GLY A 1 91 ? -2.308 2.762 12.418 1.00 85.62 91 GLY A O 1
ATOM 713 N N . TYR A 1 92 ? -2.399 2.192 14.584 1.00 87.88 92 TYR A N 1
ATOM 714 C CA . TYR A 1 92 ? -1.266 1.274 14.541 1.00 87.88 92 TYR A CA 1
ATOM 715 C C . TYR A 1 92 ? -1.525 0.064 13.634 1.00 87.88 92 TYR A C 1
ATOM 717 O O . TYR A 1 92 ? -0.692 -0.261 12.789 1.00 87.88 92 TYR A O 1
ATOM 725 N N . VAL A 1 93 ? -2.693 -0.576 13.741 1.00 88.06 93 VAL A N 1
ATOM 726 C CA . VAL A 1 93 ? -3.043 -1.711 12.870 1.00 88.06 93 VAL A CA 1
ATOM 727 C C . VAL A 1 93 ? -3.209 -1.264 11.415 1.00 88.06 93 VAL A C 1
ATOM 729 O O . VAL A 1 93 ? -2.738 -1.950 10.508 1.00 88.06 93 VAL A O 1
ATOM 732 N N . LEU A 1 94 ? -3.814 -0.094 11.184 1.00 88.75 94 LEU A N 1
ATOM 733 C CA . LEU A 1 94 ? -3.902 0.517 9.854 1.00 88.75 94 LEU A CA 1
ATOM 734 C C . LEU A 1 94 ? -2.514 0.777 9.259 1.00 88.75 94 LEU A C 1
ATOM 736 O O . LEU A 1 94 ? -2.267 0.433 8.103 1.00 88.75 94 LEU A O 1
ATOM 740 N N . MET A 1 95 ? -1.593 1.331 10.048 1.00 88.94 95 MET A N 1
ATOM 741 C CA . MET A 1 95 ? -0.211 1.569 9.635 1.00 88.94 95 MET A CA 1
ATOM 742 C C . MET A 1 95 ? 0.487 0.257 9.264 1.00 88.94 95 MET A C 1
ATOM 744 O O . MET A 1 95 ? 1.079 0.168 8.191 1.00 88.94 95 MET A O 1
ATOM 748 N N . LEU A 1 96 ? 0.384 -0.775 10.106 1.00 88.69 96 LEU A N 1
ATOM 749 C CA . LEU A 1 96 ? 0.984 -2.083 9.833 1.00 88.69 96 LEU A CA 1
ATOM 750 C C . LEU A 1 96 ? 0.435 -2.712 8.548 1.00 88.69 96 LEU A C 1
ATOM 752 O O . LEU A 1 96 ? 1.213 -3.190 7.723 1.00 88.69 96 LEU A O 1
ATOM 756 N N . ALA A 1 97 ? -0.884 -2.666 8.343 1.00 88.44 97 ALA A N 1
ATOM 757 C CA . ALA A 1 97 ? -1.510 -3.162 7.120 1.00 88.44 97 ALA A CA 1
ATOM 758 C C . ALA A 1 97 ? -1.020 -2.393 5.879 1.00 88.44 97 ALA A C 1
ATOM 760 O O . ALA A 1 97 ? -0.709 -2.993 4.851 1.00 88.44 97 ALA A O 1
ATOM 761 N N . SER A 1 98 ? -0.879 -1.072 5.998 1.00 88.12 98 SER A N 1
ATOM 762 C CA . SER A 1 98 ? -0.407 -0.199 4.917 1.00 88.12 98 SER A CA 1
ATOM 763 C C . SER A 1 98 ? 1.052 -0.471 4.545 1.00 88.12 98 SER A C 1
ATOM 765 O O . SER A 1 98 ? 1.377 -0.576 3.361 1.00 88.12 98 SER A O 1
ATOM 767 N N . ILE A 1 99 ? 1.924 -0.632 5.547 1.00 88.94 99 ILE A N 1
ATOM 768 C CA . ILE A 1 99 ? 3.344 -0.961 5.355 1.00 88.94 99 ILE A CA 1
ATOM 769 C C . ILE A 1 99 ? 3.486 -2.347 4.724 1.00 88.94 99 ILE A C 1
ATOM 771 O O . ILE A 1 99 ? 4.268 -2.512 3.793 1.00 88.94 99 ILE A O 1
ATOM 775 N N . ALA A 1 100 ? 2.710 -3.338 5.167 1.00 86.94 100 ALA A N 1
ATOM 776 C CA . ALA A 1 100 ? 2.733 -4.662 4.551 1.00 86.94 100 ALA A CA 1
ATOM 777 C C . ALA A 1 100 ? 2.379 -4.598 3.054 1.00 86.94 100 ALA A C 1
ATOM 779 O O . ALA A 1 100 ? 3.031 -5.242 2.232 1.00 86.94 100 ALA A O 1
ATOM 780 N N . GLY A 1 101 ? 1.395 -3.771 2.689 1.00 85.62 101 GLY A N 1
ATOM 781 C CA . GLY A 1 101 ? 1.002 -3.569 1.298 1.00 85.62 101 GLY A CA 1
ATOM 782 C C . GLY A 1 101 ? 2.019 -2.781 0.461 1.00 85.62 101 GLY A C 1
ATOM 783 O O . GLY A 1 101 ? 2.101 -3.006 -0.745 1.00 85.62 101 GLY A O 1
ATOM 784 N N . ILE A 1 102 ? 2.804 -1.871 1.056 1.00 87.88 102 ILE A N 1
ATOM 785 C CA . ILE A 1 102 ? 3.629 -0.928 0.278 1.00 87.88 102 ILE A CA 1
ATOM 786 C C . ILE A 1 102 ? 4.795 -1.605 -0.448 1.00 87.88 102 ILE A C 1
ATOM 788 O O . ILE A 1 102 ? 5.181 -1.181 -1.536 1.00 87.88 102 ILE A O 1
ATOM 792 N N . PHE A 1 103 ? 5.333 -2.689 0.118 1.00 86.38 103 PHE A N 1
ATOM 793 C CA . PHE A 1 103 ? 6.382 -3.476 -0.532 1.00 86.38 103 PHE A CA 1
ATOM 794 C C . PHE A 1 103 ? 5.868 -4.166 -1.793 1.00 86.38 103 PHE A C 1
ATOM 796 O O . PHE A 1 103 ? 6.562 -4.179 -2.810 1.00 86.38 103 PHE A O 1
ATOM 803 N N . ASN A 1 104 ? 4.640 -4.691 -1.735 1.00 86.00 104 ASN A N 1
ATOM 804 C CA . ASN A 1 104 ? 3.988 -5.285 -2.894 1.00 86.00 104 ASN A CA 1
ATOM 805 C C . ASN A 1 104 ? 3.679 -4.209 -3.944 1.00 86.00 104 ASN A C 1
ATOM 807 O O . ASN A 1 104 ? 4.059 -4.374 -5.097 1.00 86.00 104 ASN A O 1
ATOM 811 N N . LEU A 1 105 ? 3.122 -3.066 -3.516 1.00 86.94 105 LEU A N 1
ATOM 812 C CA . LEU A 1 105 ? 2.835 -1.917 -4.381 1.00 86.94 105 LEU A CA 1
ATOM 813 C C . LEU A 1 105 ? 4.078 -1.434 -5.139 1.00 86.94 105 LEU A C 1
ATOM 815 O O . LEU A 1 105 ? 4.008 -1.186 -6.337 1.00 86.94 105 LEU A O 1
ATOM 819 N N . ARG A 1 106 ? 5.228 -1.304 -4.464 1.00 87.25 106 ARG A N 1
ATOM 820 C CA . ARG A 1 106 ? 6.476 -0.905 -5.129 1.00 87.25 106 ARG A CA 1
ATOM 821 C C . ARG A 1 106 ? 6.887 -1.928 -6.185 1.00 87.25 106 ARG A C 1
ATOM 823 O O . ARG A 1 106 ? 7.211 -1.545 -7.304 1.00 87.25 106 ARG A O 1
ATOM 830 N N . ALA A 1 107 ? 6.902 -3.213 -5.831 1.00 85.69 107 ALA A N 1
ATOM 831 C CA . ALA A 1 107 ? 7.336 -4.264 -6.745 1.00 85.69 107 ALA A CA 1
ATOM 832 C C . ALA A 1 107 ? 6.425 -4.356 -7.981 1.00 85.69 107 ALA A C 1
ATOM 834 O O . ALA A 1 107 ? 6.929 -4.420 -9.104 1.00 85.69 107 ALA A O 1
ATOM 835 N N . SER A 1 108 ? 5.106 -4.314 -7.790 1.00 85.50 108 SER A N 1
ATOM 836 C CA . SER A 1 108 ? 4.137 -4.421 -8.880 1.00 85.50 108 SER A CA 1
ATOM 837 C C . SER A 1 108 ? 4.089 -3.164 -9.750 1.00 85.50 108 SER A C 1
ATOM 839 O O . SER A 1 108 ? 4.119 -3.283 -10.975 1.00 85.50 108 SER A O 1
ATOM 841 N N . ALA A 1 109 ? 4.134 -1.964 -9.157 1.00 83.44 109 ALA A N 1
ATOM 842 C CA . ALA A 1 109 ? 4.148 -0.703 -9.903 1.00 83.44 109 ALA A CA 1
ATOM 843 C C . ALA A 1 109 ? 5.376 -0.587 -10.820 1.00 83.44 109 ALA A C 1
ATOM 845 O O . ALA A 1 109 ? 5.255 -0.199 -11.982 1.00 83.44 109 ALA A O 1
ATOM 846 N N . VAL A 1 110 ? 6.556 -0.983 -10.331 1.00 82.69 110 VAL A N 1
ATOM 847 C CA . VAL A 1 110 ? 7.786 -1.005 -11.136 1.00 82.69 110 VAL A CA 1
ATOM 848 C C . VAL A 1 110 ? 7.668 -2.038 -12.259 1.00 82.69 110 VAL A C 1
ATOM 850 O O . VAL A 1 110 ? 7.927 -1.724 -13.417 1.00 82.69 110 VAL A O 1
ATOM 853 N N . GLN A 1 111 ? 7.212 -3.259 -11.969 1.00 83.25 111 GLN A N 1
ATOM 854 C CA . GLN A 1 111 ? 7.060 -4.299 -12.996 1.00 83.25 111 GLN A CA 1
ATOM 855 C C . GLN A 1 111 ? 6.031 -3.951 -14.079 1.00 83.25 111 GLN A C 1
ATOM 857 O O . GLN A 1 111 ? 6.197 -4.357 -15.232 1.00 83.25 111 GLN A O 1
ATOM 862 N N . ALA A 1 112 ? 4.966 -3.233 -13.726 1.00 79.56 112 ALA A N 1
ATOM 863 C CA . ALA A 1 112 ? 3.936 -2.833 -14.672 1.00 79.56 112 ALA A CA 1
ATOM 864 C C . ALA A 1 112 ? 4.412 -1.687 -15.579 1.00 79.56 112 ALA A C 1
ATOM 866 O O . ALA A 1 112 ? 4.275 -1.786 -16.798 1.00 79.56 112 ALA A O 1
ATOM 867 N N . ALA A 1 113 ? 5.030 -0.650 -15.004 1.00 78.56 113 ALA A N 1
ATOM 868 C CA . ALA A 1 113 ? 5.423 0.554 -15.734 1.00 78.56 113 ALA A CA 1
ATOM 869 C C . ALA A 1 113 ? 6.747 0.416 -16.512 1.00 78.56 113 ALA A C 1
ATOM 871 O O . ALA A 1 113 ? 6.923 1.049 -17.552 1.00 78.56 113 ALA A O 1
ATOM 872 N N . CYS A 1 114 ? 7.685 -0.421 -16.056 1.00 76.38 114 CYS A N 1
ATOM 873 C CA . CYS A 1 114 ? 9.017 -0.558 -16.664 1.00 76.38 114 CYS A CA 1
ATOM 874 C C . CYS A 1 114 ? 9.069 -1.491 -17.882 1.00 76.38 114 CYS A C 1
ATOM 876 O O . CYS A 1 114 ? 10.140 -1.969 -18.260 1.00 76.38 114 CYS A O 1
ATOM 878 N N . LYS A 1 115 ? 7.929 -1.778 -18.516 1.00 75.19 115 LYS A N 1
ATOM 879 C CA . LYS A 1 115 ? 7.911 -2.536 -19.769 1.00 75.19 115 LYS A CA 1
ATOM 880 C C . LYS A 1 115 ? 8.238 -1.594 -20.936 1.00 75.19 115 LYS A C 1
ATOM 882 O O . LYS A 1 115 ? 7.694 -0.485 -20.992 1.00 75.19 115 LYS A O 1
ATOM 887 N N . PRO A 1 116 ? 9.142 -1.977 -21.857 1.00 65.44 116 PRO A N 1
ATOM 888 C CA . PRO A 1 116 ? 9.365 -1.201 -23.069 1.00 65.44 116 PRO A CA 1
ATOM 889 C C . PRO A 1 116 ? 8.064 -1.161 -23.870 1.00 65.44 116 PRO A C 1
ATOM 891 O O . PRO A 1 116 ? 7.379 -2.179 -24.007 1.00 65.44 116 PRO A O 1
ATOM 894 N N . THR A 1 117 ? 7.697 0.019 -24.359 1.00 70.88 117 THR A N 1
ATOM 895 C CA . THR A 1 117 ? 6.548 0.136 -25.262 1.00 70.88 117 THR A CA 1
ATOM 896 C C . THR A 1 117 ? 6.916 -0.466 -26.619 1.00 70.88 117 THR A C 1
ATOM 898 O O . THR A 1 117 ? 8.096 -0.626 -26.940 1.00 70.88 117 THR A O 1
ATOM 901 N N . ILE A 1 118 ? 5.916 -0.829 -27.427 1.00 71.88 118 ILE A N 1
ATOM 902 C CA . ILE A 1 118 ? 6.159 -1.379 -28.773 1.00 71.88 118 ILE A CA 1
ATOM 903 C C . ILE A 1 118 ? 6.967 -0.379 -29.613 1.00 71.88 118 ILE A C 1
ATOM 905 O O . ILE A 1 118 ? 7.928 -0.771 -30.269 1.00 71.88 118 ILE A O 1
ATOM 909 N N . ASP A 1 119 ? 6.651 0.912 -29.501 1.00 69.31 119 ASP A N 1
ATOM 910 C CA . ASP A 1 119 ? 7.357 1.979 -30.211 1.00 69.31 119 ASP A CA 1
ATOM 911 C C . ASP A 1 119 ? 8.827 2.099 -29.785 1.00 69.31 119 ASP A C 1
ATOM 913 O O . ASP A 1 119 ? 9.706 2.233 -30.633 1.00 69.31 119 ASP A O 1
ATOM 917 N N . GLU A 1 120 ? 9.126 1.980 -28.488 1.00 71.69 120 GLU A N 1
ATOM 918 C CA . GLU A 1 120 ? 10.509 1.974 -27.994 1.00 71.69 120 GLU A CA 1
ATOM 919 C C . GLU A 1 120 ? 11.277 0.726 -28.435 1.00 71.69 120 GLU A C 1
ATOM 921 O O . GLU A 1 120 ? 12.462 0.808 -28.764 1.00 71.69 120 GLU A O 1
ATOM 926 N N . ALA A 1 121 ? 10.620 -0.436 -28.457 1.00 76.50 121 ALA A N 1
ATOM 927 C CA . ALA A 1 121 ? 11.225 -1.672 -28.939 1.00 76.50 121 ALA A CA 1
ATOM 928 C C . ALA A 1 121 ? 11.546 -1.584 -30.442 1.00 76.50 121 ALA A C 1
ATOM 930 O O . ALA A 1 121 ? 12.622 -2.010 -30.877 1.00 76.50 121 ALA A O 1
ATOM 931 N N . ASP A 1 122 ? 10.655 -0.979 -31.228 1.00 79.19 122 ASP A N 1
ATOM 932 C CA . ASP A 1 122 ? 10.859 -0.738 -32.655 1.00 79.19 122 ASP A CA 1
ATOM 933 C C . ASP A 1 122 ? 11.930 0.323 -32.917 1.00 79.19 122 ASP A C 1
ATOM 935 O O . ASP A 1 122 ? 12.760 0.156 -33.817 1.00 79.19 122 ASP A O 1
ATOM 939 N N . GLU A 1 123 ? 11.974 1.395 -32.127 1.00 81.25 123 GLU A N 1
ATOM 940 C CA . GLU A 1 123 ? 13.023 2.407 -32.224 1.00 81.25 123 GLU A CA 1
ATOM 941 C C . GLU A 1 123 ? 14.393 1.825 -31.854 1.00 81.25 123 GLU A C 1
ATOM 943 O O . GLU A 1 123 ? 15.377 2.035 -32.568 1.00 81.25 123 GLU A O 1
ATOM 948 N N . PHE A 1 124 ? 14.458 1.010 -30.800 1.00 80.44 124 PHE A N 1
ATOM 949 C CA . PHE A 1 124 ? 15.664 0.279 -30.431 1.00 80.44 124 PHE A CA 1
ATOM 950 C C . PHE A 1 124 ? 16.124 -0.653 -31.557 1.00 80.44 124 PHE A C 1
ATOM 952 O O . PHE A 1 124 ? 17.303 -0.654 -31.926 1.00 80.44 124 PHE A O 1
ATOM 959 N N . ARG A 1 125 ? 15.197 -1.402 -32.164 1.00 81.31 125 ARG A N 1
ATOM 960 C CA . ARG A 1 125 ? 15.495 -2.281 -33.301 1.00 81.31 125 ARG A CA 1
ATOM 961 C C . ARG A 1 125 ? 16.031 -1.496 -34.497 1.00 81.31 125 ARG A C 1
ATOM 963 O O . ARG A 1 125 ? 17.021 -1.916 -35.095 1.00 81.31 125 ARG A O 1
ATOM 970 N N . LYS A 1 126 ? 15.420 -0.357 -34.834 1.00 84.12 126 LYS A N 1
ATOM 971 C CA . LYS A 1 126 ? 15.886 0.528 -35.915 1.00 84.12 126 LYS A CA 1
ATOM 972 C C . LYS A 1 126 ? 1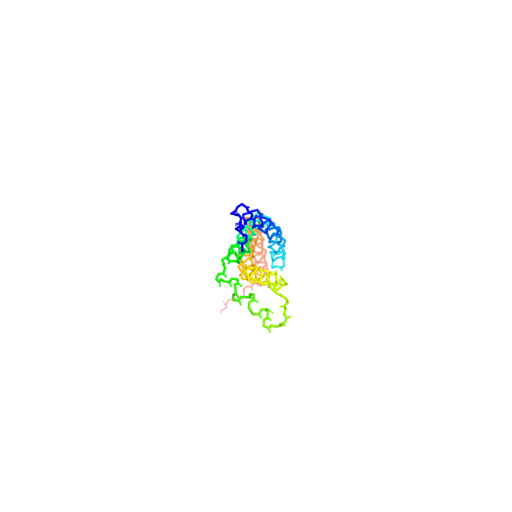7.298 1.048 -35.640 1.00 84.12 126 LYS A C 1
ATOM 974 O O . LYS A 1 126 ? 18.161 0.895 -36.501 1.00 84.12 126 LYS A O 1
ATOM 979 N N . ARG A 1 127 ? 17.566 1.553 -34.430 1.00 84.94 127 ARG A N 1
ATOM 980 C CA . ARG A 1 127 ? 18.900 2.040 -34.026 1.00 84.94 127 ARG A CA 1
ATOM 981 C C . ARG A 1 127 ? 19.963 0.938 -34.048 1.00 84.94 127 ARG A C 1
ATOM 983 O O . ARG A 1 127 ? 21.103 1.193 -34.431 1.00 84.94 127 ARG A O 1
ATOM 990 N N . MET A 1 128 ? 19.612 -0.291 -33.669 1.00 82.69 128 MET A N 1
ATOM 991 C CA . MET A 1 128 ? 20.529 -1.435 -33.738 1.00 82.69 128 MET A CA 1
ATOM 992 C C . MET A 1 128 ? 20.844 -1.845 -35.179 1.00 82.69 128 MET A C 1
ATOM 994 O O . MET A 1 128 ? 22.006 -2.084 -35.501 1.00 82.69 128 MET A O 1
ATOM 998 N N . LEU A 1 129 ? 19.838 -1.884 -36.057 1.00 86.81 129 LEU A N 1
ATOM 999 C CA . LEU A 1 129 ? 20.044 -2.159 -37.483 1.00 86.81 129 LEU A CA 1
ATOM 1000 C C . LEU A 1 129 ? 20.896 -1.076 -38.151 1.00 86.81 129 LEU A C 1
ATOM 1002 O O . LEU A 1 129 ? 21.741 -1.383 -38.989 1.00 86.81 129 LEU A O 1
ATOM 1006 N N . GLU A 1 130 ? 20.702 0.183 -37.768 1.00 88.50 130 GLU A N 1
ATOM 1007 C CA . GLU A 1 130 ? 21.504 1.302 -38.255 1.00 88.50 130 GLU A CA 1
ATOM 1008 C C . GLU A 1 130 ? 22.962 1.194 -37.791 1.00 88.50 130 GLU A C 1
ATOM 1010 O O . GLU A 1 130 ? 23.862 1.239 -38.627 1.00 88.50 130 GLU A O 1
ATOM 1015 N N . ARG A 1 131 ? 23.210 0.909 -36.503 1.00 83.25 131 ARG A N 1
ATOM 1016 C CA . ARG A 1 131 ? 24.567 0.640 -35.990 1.00 83.25 131 ARG A CA 1
ATOM 1017 C C . ARG A 1 131 ? 25.245 -0.551 -36.658 1.00 83.25 131 ARG A C 1
ATOM 1019 O O . ARG A 1 131 ? 26.445 -0.510 -36.903 1.00 83.25 131 ARG A O 1
ATOM 1026 N N . GLN A 1 132 ? 24.509 -1.620 -36.952 1.00 80.69 132 GLN A N 1
ATOM 1027 C CA . GLN A 1 132 ? 25.079 -2.755 -37.682 1.00 80.69 132 GLN A CA 1
ATOM 1028 C C . GLN A 1 132 ? 25.491 -2.361 -39.101 1.00 80.69 132 GLN A C 1
ATOM 1030 O O . GLN A 1 132 ? 26.536 -2.796 -39.577 1.00 80.69 132 GLN A O 1
ATOM 1035 N N . ARG A 1 133 ? 24.706 -1.514 -39.776 1.00 83.94 133 ARG A N 1
ATOM 1036 C CA . ARG A 1 133 ? 25.062 -1.003 -41.105 1.00 83.94 133 ARG A CA 1
ATOM 1037 C C . ARG A 1 133 ? 26.295 -0.112 -41.062 1.00 83.94 133 ARG A C 1
ATOM 1039 O O . ARG A 1 133 ? 27.176 -0.306 -41.892 1.00 83.94 133 ARG A O 1
ATOM 1046 N N . THR A 1 134 ? 26.384 0.814 -40.106 1.00 81.75 134 THR A N 1
ATOM 1047 C CA . THR A 1 134 ? 27.570 1.672 -39.965 1.00 81.75 134 THR A CA 1
ATOM 1048 C C . THR A 1 134 ? 28.805 0.846 -39.632 1.00 81.75 134 THR A C 1
ATOM 1050 O O . THR A 1 134 ? 29.834 1.022 -40.269 1.00 81.75 134 THR A O 1
ATOM 1053 N N . HIS A 1 135 ? 28.690 -0.125 -38.724 1.00 80.75 135 HIS A N 1
ATOM 1054 C CA . HIS A 1 135 ? 29.812 -0.985 -38.362 1.00 80.75 135 HIS A CA 1
ATOM 1055 C C . HIS A 1 135 ? 30.284 -1.864 -39.532 1.00 80.75 135 HIS A C 1
ATOM 1057 O O . HIS A 1 135 ? 31.479 -1.974 -39.781 1.00 80.75 135 HIS A O 1
ATOM 1063 N N . ASN A 1 136 ? 29.362 -2.436 -40.313 1.00 76.75 136 ASN A N 1
ATOM 1064 C CA . ASN A 1 136 ? 29.723 -3.201 -41.510 1.00 76.75 136 ASN A CA 1
ATOM 1065 C C . ASN A 1 136 ? 30.354 -2.317 -42.598 1.00 76.75 136 ASN A C 1
ATOM 1067 O O . ASN A 1 136 ? 31.267 -2.766 -43.287 1.00 76.75 136 ASN A O 1
ATOM 1071 N N . ALA A 1 137 ? 29.894 -1.072 -42.748 1.00 75.88 137 ALA A N 1
ATOM 1072 C CA . ALA A 1 137 ? 30.500 -0.108 -43.663 1.00 75.88 137 ALA A CA 1
ATOM 1073 C C . ALA A 1 137 ? 31.913 0.301 -43.210 1.00 75.88 137 ALA A C 1
ATOM 1075 O O . ALA A 1 137 ? 32.812 0.392 -44.039 1.00 75.88 137 ALA A O 1
ATOM 1076 N N . GLU A 1 138 ? 32.134 0.476 -41.904 1.00 75.88 138 GLU A N 1
ATOM 1077 C CA . GLU A 1 138 ? 33.462 0.717 -41.326 1.00 75.88 138 GLU A CA 1
ATOM 1078 C C . GLU A 1 138 ? 34.403 -0.475 -41.537 1.00 75.88 138 GLU A C 1
ATOM 1080 O O . GLU A 1 138 ? 35.553 -0.277 -41.917 1.00 75.88 138 GLU A O 1
ATOM 1085 N N . ILE A 1 139 ? 33.925 -1.713 -41.358 1.00 72.94 139 ILE A N 1
ATOM 1086 C CA . ILE A 1 139 ? 34.713 -2.926 -41.636 1.00 72.94 139 ILE A CA 1
ATOM 1087 C C . ILE A 1 139 ? 35.059 -3.020 -43.127 1.00 72.94 139 ILE A C 1
ATOM 1089 O O . ILE A 1 139 ? 36.198 -3.334 -43.465 1.00 72.94 139 ILE A O 1
ATOM 1093 N N . ALA A 1 140 ? 34.113 -2.728 -44.024 1.00 70.25 140 ALA A N 1
ATOM 1094 C CA . ALA A 1 140 ? 34.368 -2.724 -45.463 1.00 70.25 140 ALA A CA 1
ATOM 1095 C C . ALA A 1 140 ? 35.396 -1.647 -45.859 1.00 70.25 140 ALA A C 1
ATOM 1097 O O . ALA A 1 140 ? 36.344 -1.943 -46.580 1.00 70.25 140 ALA A O 1
ATOM 1098 N N . ALA A 1 141 ? 35.281 -0.432 -45.316 1.00 68.38 141 ALA A N 1
ATOM 1099 C CA . ALA A 1 141 ? 36.250 0.643 -45.541 1.00 68.38 141 ALA A CA 1
ATOM 1100 C C . ALA A 1 141 ? 37.639 0.330 -44.942 1.00 68.38 141 ALA A C 1
ATOM 1102 O O . ALA A 1 141 ? 38.674 0.666 -45.523 1.00 68.38 141 ALA A O 1
ATOM 1103 N N . ALA A 1 142 ? 37.690 -0.355 -43.797 1.00 64.12 142 ALA A N 1
ATOM 1104 C CA . ALA A 1 142 ? 38.936 -0.844 -43.208 1.00 64.12 142 ALA A CA 1
ATOM 1105 C C . ALA A 1 142 ? 39.575 -1.969 -44.050 1.00 64.12 142 ALA A C 1
ATOM 1107 O O . ALA A 1 142 ? 40.800 -2.028 -44.180 1.00 64.12 142 ALA A O 1
ATOM 1108 N N . ALA A 1 143 ? 38.761 -2.827 -44.674 1.00 59.28 143 ALA A N 1
ATOM 1109 C CA . ALA A 1 143 ? 39.222 -3.880 -45.580 1.00 59.28 143 ALA A CA 1
ATOM 1110 C C . ALA A 1 143 ? 39.746 -3.324 -46.918 1.00 59.28 143 ALA A C 1
ATOM 1112 O O . ALA A 1 143 ? 40.689 -3.872 -47.480 1.00 59.28 143 ALA A O 1
ATOM 1113 N N . GLU A 1 144 ? 39.195 -2.210 -47.410 1.00 59.06 144 GLU A N 1
ATOM 1114 C CA . GLU A 1 144 ? 39.714 -1.516 -48.599 1.00 59.06 144 GLU A CA 1
ATOM 1115 C C . GLU A 1 144 ? 41.046 -0.788 -48.337 1.00 59.06 144 GLU A C 1
ATOM 1117 O O . GLU A 1 144 ? 41.851 -0.616 -49.252 1.00 59.06 144 GLU A O 1
ATOM 1122 N N . THR A 1 145 ? 41.316 -0.386 -47.091 1.00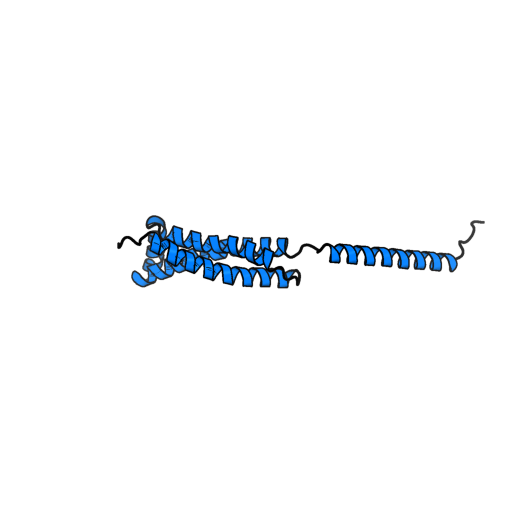 57.84 145 THR A N 1
ATOM 1123 C CA . THR A 1 145 ? 42.539 0.349 -46.713 1.00 57.84 145 THR A CA 1
ATOM 1124 C C . THR A 1 145 ? 43.690 -0.545 -46.243 1.00 57.84 145 THR A C 1
ATOM 1126 O O . THR A 1 145 ? 44.827 -0.079 -46.161 1.00 57.84 145 THR A O 1
ATOM 1129 N N . THR A 1 146 ? 43.446 -1.836 -46.000 1.00 55.38 146 THR A N 1
ATOM 1130 C CA . THR A 1 146 ? 44.489 -2.828 -45.697 1.00 55.38 146 THR A CA 1
ATOM 1131 C C . THR A 1 146 ? 44.457 -3.964 -46.725 1.00 55.38 146 THR A C 1
ATOM 1133 O O . THR A 1 146 ? 43.750 -4.951 -46.528 1.00 55.38 146 THR A O 1
ATOM 1136 N N . PRO A 1 147 ? 45.206 -3.868 -47.845 1.00 52.59 147 PRO A N 1
ATOM 1137 C CA . PRO A 1 147 ? 45.283 -4.972 -48.789 1.00 52.59 147 PRO A CA 1
ATOM 1138 C C . PRO A 1 147 ? 45.899 -6.178 -48.078 1.00 52.59 147 PRO A C 1
ATOM 1140 O O . PRO A 1 147 ? 47.008 -6.103 -47.542 1.00 52.59 147 PRO A O 1
ATOM 1143 N N . ALA A 1 148 ? 45.151 -7.281 -48.054 1.00 53.62 148 ALA A N 1
ATOM 1144 C CA . ALA A 1 148 ? 45.613 -8.562 -47.552 1.00 53.62 148 ALA A CA 1
ATOM 1145 C C . ALA A 1 148 ? 46.971 -8.891 -48.188 1.00 53.62 148 ALA A C 1
ATOM 1147 O O . ALA A 1 148 ? 47.091 -8.981 -49.412 1.00 53.62 148 ALA A O 1
ATOM 1148 N N . VAL A 1 149 ? 47.997 -9.052 -47.353 1.00 54.09 149 VAL A N 1
ATOM 1149 C CA . VAL A 1 149 ? 49.284 -9.598 -47.781 1.00 54.09 149 VAL A CA 1
ATOM 1150 C C . VAL A 1 149 ? 49.004 -11.000 -48.312 1.00 54.09 149 VAL A C 1
ATOM 1152 O O . VAL A 1 149 ? 48.622 -11.892 -47.554 1.00 54.09 149 VAL A O 1
ATOM 1155 N N . LEU A 1 150 ? 49.134 -11.172 -49.628 1.00 51.19 150 LEU A N 1
ATOM 1156 C CA . LEU A 1 150 ? 49.077 -12.480 -50.268 1.00 51.19 150 LEU A CA 1
ATOM 1157 C C . LEU A 1 150 ? 50.197 -13.350 -49.671 1.00 51.19 150 LEU A C 1
ATOM 1159 O O . LEU A 1 150 ? 51.345 -12.897 -49.644 1.00 51.19 150 LEU A O 1
ATOM 1163 N N . PRO A 1 151 ? 49.899 -14.565 -49.177 1.00 50.12 151 PRO A N 1
ATOM 1164 C CA . PRO A 1 151 ? 50.941 -15.487 -48.751 1.00 50.12 151 PRO A CA 1
ATOM 1165 C C . PRO A 1 151 ? 51.773 -15.898 -49.975 1.00 50.12 151 PRO A C 1
ATOM 1167 O O . PRO A 1 151 ? 51.217 -16.364 -50.972 1.00 50.12 151 PRO A O 1
ATOM 1170 N N . VAL A 1 152 ? 53.086 -15.662 -49.886 1.00 43.22 152 VAL A N 1
ATOM 1171 C CA . VAL A 1 152 ? 54.120 -16.120 -50.833 1.00 43.22 152 VAL A CA 1
ATOM 1172 C C . VAL A 1 152 ? 54.395 -17.602 -50.622 1.00 43.22 152 VAL A C 1
ATOM 1174 O O . VAL A 1 152 ? 54.491 -18.004 -49.440 1.00 43.22 152 VAL A O 1
#

Foldseek 3Di:
DPPCDPVNLCVVLVVQLVVQLVVQLVLLQVLQCVPANFGDSVQSNVLSNVLSVQLSVLSVVCVPCVNVVVQLVVVVVVVDDSVVSSVVSSVVSSVVSNVVSSVVSSVSSNVVGNDQDPVNVVVVVVVVVVVVVVVVVVVVVVCVVDPPDDDD

Organism: NCBI:txid1070528

Sequence (152 aa):
MNAVSIATIAAVGGGIYLLFFGLGIAYAIAFSFSECQKLDVNSAMQEAAWWGLYPFAGWVFTNIPYVRIQFDKFFIMFGMSSETAVWVSFGYVLMLASIAGIFNLRASAVQAACKPTIDEADEFRKRMLERQRTHNAEIAAAAETTPAVLPV

Radius of gyration: 28.69 Å; chains: 1; bounding box: 78×25×82 Å